Protein AF-A0A3M0FZ93-F1 (afdb_monomer_lite)

Organism: NCBI:txid2479848

Secondary structure (DSSP, 8-state):
-HHHHHHHHHHHHTTS---HHHHHHHHHHHHHHHHHHHHHHHHHHHHHHHHHHGGGHHHHHHHHHHHHHHHHHHHHHHHHHHHTT-TTHHHHHHHHHHHHHHHHHHHHS------

Structure (mmCIF, N/CA/C/O backbone):
data_AF-A0A3M0FZ93-F1
#
_entry.id   AF-A0A3M0FZ93-F1
#
loop_
_atom_site.group_PDB
_atom_site.id
_atom_site.type_symbol
_atom_site.label_atom_id
_atom_site.label_alt_id
_atom_site.label_comp_id
_atom_site.label_asym_id
_atom_site.label_entity_id
_atom_site.label_seq_id
_atom_site.pdbx_PDB_ins_code
_atom_site.Cartn_x
_atom_site.Cartn_y
_atom_site.Cartn_z
_atom_site.occupancy
_atom_site.B_iso_or_equiv
_atom_site.auth_seq_id
_atom_site.auth_comp_id
_atom_site.auth_asym_id
_atom_site.auth_atom_id
_atom_site.pdbx_PDB_model_num
ATOM 1 N N . MET A 1 1 ? -7.592 9.007 -1.165 1.00 61.91 1 MET A N 1
ATOM 2 C CA . MET A 1 1 ? -8.115 9.133 -2.546 1.00 61.91 1 MET A CA 1
ATOM 3 C C . MET A 1 1 ? -7.081 9.767 -3.464 1.00 61.91 1 MET A C 1
ATOM 5 O O . MET A 1 1 ? -6.610 9.080 -4.361 1.00 61.91 1 MET A O 1
ATOM 9 N N . SER A 1 2 ? -6.652 11.007 -3.199 1.00 67.81 2 SER A N 1
ATOM 10 C CA . SER A 1 2 ? -5.610 11.698 -3.979 1.00 67.81 2 SER A CA 1
ATOM 11 C C . SER A 1 2 ? -4.313 10.893 -4.102 1.00 67.81 2 SER A C 1
ATOM 13 O O . SER A 1 2 ? -3.825 10.725 -5.212 1.00 67.81 2 SER A O 1
ATOM 15 N N . THR A 1 3 ? -3.806 10.299 -3.016 1.00 67.75 3 THR A N 1
ATOM 16 C CA . THR A 1 3 ? -2.549 9.538 -3.098 1.00 67.75 3 THR A CA 1
ATOM 17 C C . THR A 1 3 ? -2.657 8.227 -3.875 1.00 67.75 3 THR A C 1
ATOM 19 O O . THR A 1 3 ? -1.769 7.910 -4.654 1.00 67.75 3 THR A O 1
ATOM 22 N N . PHE A 1 4 ? -3.751 7.475 -3.715 1.00 67.69 4 PHE A N 1
ATOM 23 C CA . PHE A 1 4 ? -3.989 6.263 -4.514 1.00 67.69 4 PHE A CA 1
ATOM 24 C C . PHE A 1 4 ? -4.118 6.595 -6.002 1.00 67.69 4 PHE A C 1
ATOM 26 O O . PHE A 1 4 ? -3.584 5.881 -6.843 1.00 67.69 4 PHE A O 1
ATOM 33 N N . THR A 1 5 ? -4.771 7.716 -6.316 1.00 74.19 5 THR A N 1
ATOM 34 C CA . THR A 1 5 ? -4.901 8.213 -7.690 1.00 74.19 5 THR A CA 1
ATOM 35 C C . THR A 1 5 ? -3.541 8.625 -8.250 1.00 74.19 5 THR A C 1
ATOM 37 O O . THR A 1 5 ? -3.189 8.218 -9.350 1.00 74.19 5 THR A O 1
ATOM 40 N N . ALA A 1 6 ? -2.737 9.364 -7.479 1.00 71.44 6 ALA A N 1
ATOM 41 C CA . ALA A 1 6 ? -1.381 9.741 -7.870 1.00 71.44 6 ALA A CA 1
ATOM 42 C C . ALA A 1 6 ? -0.488 8.509 -8.100 1.00 71.44 6 ALA A C 1
ATOM 44 O O . ALA A 1 6 ? 0.204 8.440 -9.111 1.00 71.44 6 ALA A O 1
ATOM 45 N N . GLY A 1 7 ? -0.557 7.508 -7.216 1.00 70.44 7 GLY A N 1
ATOM 46 C CA . GLY A 1 7 ? 0.153 6.238 -7.379 1.00 70.44 7 GLY A CA 1
ATOM 47 C C . GLY A 1 7 ? -0.266 5.482 -8.643 1.00 70.44 7 GLY A C 1
ATOM 48 O O . GLY A 1 7 ? 0.593 5.015 -9.384 1.00 70.44 7 GLY A O 1
ATOM 49 N N . LEU A 1 8 ? -1.569 5.424 -8.938 1.00 73.50 8 LEU A N 1
ATOM 50 C CA . LEU A 1 8 ? -2.097 4.847 -10.180 1.00 73.50 8 LEU A CA 1
ATOM 51 C C . LEU A 1 8 ? -1.596 5.581 -11.427 1.00 73.50 8 LEU A C 1
ATOM 53 O O . LEU A 1 8 ? -1.188 4.931 -12.384 1.00 73.50 8 LEU A O 1
ATOM 57 N N . VAL A 1 9 ? -1.591 6.917 -11.409 1.00 75.88 9 VAL A N 1
ATOM 58 C CA . VAL A 1 9 ? -1.070 7.730 -12.518 1.00 75.88 9 VAL A CA 1
ATOM 59 C C . VAL A 1 9 ? 0.409 7.432 -12.742 1.00 75.88 9 VAL A C 1
ATOM 61 O O . VAL A 1 9 ? 0.812 7.156 -13.862 1.00 75.88 9 VAL A O 1
ATOM 64 N N . ILE A 1 10 ? 1.214 7.402 -11.683 1.00 71.00 10 ILE A N 1
ATOM 65 C CA . ILE A 1 10 ? 2.644 7.089 -11.776 1.00 71.00 10 ILE A CA 1
ATOM 66 C C . ILE A 1 10 ? 2.879 5.680 -12.349 1.00 71.00 10 ILE A C 1
ATOM 68 O O . ILE A 1 10 ? 3.732 5.507 -13.222 1.00 71.00 10 ILE A O 1
ATOM 72 N N . LEU A 1 11 ? 2.115 4.681 -11.894 1.00 73.00 11 LEU A N 1
ATOM 73 C CA . LEU A 1 11 ? 2.191 3.309 -12.412 1.00 73.00 11 LEU A CA 1
ATOM 74 C C . LEU A 1 11 ? 1.760 3.216 -13.886 1.00 73.00 11 LEU A C 1
ATOM 76 O O . LEU A 1 11 ? 2.314 2.433 -14.652 1.00 73.00 11 LEU A O 1
ATOM 80 N N . ALA A 1 12 ? 0.795 4.034 -14.311 1.00 73.44 12 ALA A N 1
ATOM 81 C CA . ALA A 1 12 ? 0.358 4.098 -15.704 1.00 73.44 12 ALA A CA 1
ATOM 82 C C . ALA A 1 12 ? 1.384 4.782 -16.626 1.00 73.44 12 ALA A C 1
ATOM 84 O O . ALA A 1 12 ? 1.399 4.514 -17.825 1.00 73.44 12 ALA A O 1
ATOM 85 N N . LEU A 1 13 ? 2.246 5.646 -16.079 1.00 71.94 13 LEU A N 1
ATOM 86 C CA . LEU A 1 13 ? 3.304 6.343 -16.821 1.00 71.94 13 LEU A CA 1
ATOM 87 C C . LEU A 1 13 ? 4.599 5.524 -16.943 1.00 71.94 13 LEU A C 1
ATOM 89 O O . LEU A 1 13 ? 5.430 5.827 -17.793 1.00 71.94 13 LEU A O 1
ATOM 93 N N . THR A 1 14 ? 4.774 4.470 -16.139 1.00 71.88 14 THR A N 1
ATOM 94 C CA . THR A 1 14 ? 5.987 3.629 -16.138 1.00 71.88 14 THR A CA 1
ATOM 95 C C . THR A 1 14 ? 6.350 2.978 -17.490 1.00 71.88 14 THR A C 1
ATOM 97 O O . THR A 1 14 ? 7.544 2.845 -17.751 1.00 71.88 14 THR A O 1
ATOM 100 N N . PRO A 1 15 ? 5.408 2.581 -18.375 1.00 70.94 15 PRO A N 1
ATOM 101 C CA . PRO A 1 15 ? 5.756 2.032 -19.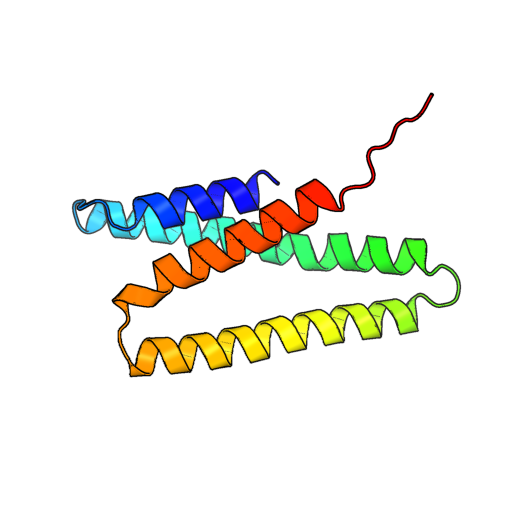689 1.00 70.94 15 PRO A CA 1
ATOM 102 C C . PRO A 1 15 ? 6.148 3.094 -20.734 1.00 70.94 15 PRO A C 1
ATOM 104 O O . PRO A 1 15 ? 6.517 2.724 -21.847 1.00 70.94 15 PRO A O 1
ATOM 107 N N . ILE A 1 16 ? 6.065 4.396 -20.423 1.00 78.94 16 ILE A N 1
ATOM 108 C CA . ILE A 1 16 ? 6.411 5.463 -21.372 1.00 78.94 16 ILE A CA 1
ATOM 109 C C . ILE A 1 16 ? 7.940 5.609 -21.432 1.00 78.94 16 ILE A C 1
ATOM 111 O O . ILE A 1 16 ? 8.562 5.906 -20.409 1.00 78.94 16 ILE A O 1
ATOM 115 N N . PRO A 1 17 ? 8.573 5.438 -22.608 1.00 80.44 17 PRO A N 1
ATOM 116 C CA . PRO A 1 17 ? 10.013 5.607 -22.736 1.00 80.44 17 PRO A CA 1
ATOM 117 C C . PRO A 1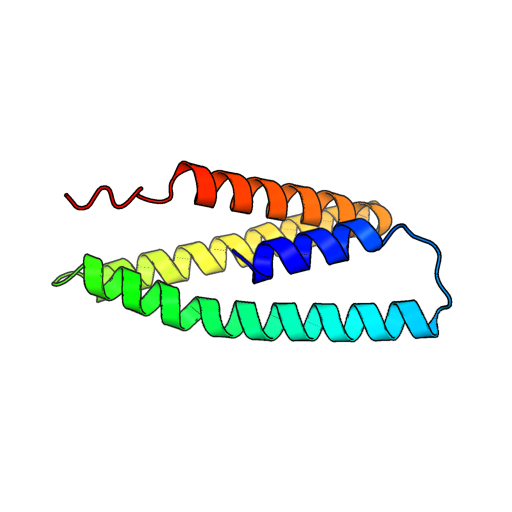 17 ? 10.410 7.063 -22.458 1.00 80.44 17 PRO A C 1
ATOM 119 O O . PRO A 1 17 ? 9.907 7.993 -23.087 1.00 80.44 17 PRO A O 1
ATOM 122 N N . ALA A 1 18 ? 11.334 7.255 -21.517 1.00 82.38 18 ALA A N 1
ATOM 123 C CA . ALA A 1 18 ? 11.857 8.554 -21.106 1.00 82.38 18 ALA A CA 1
ATOM 124 C C . ALA A 1 18 ? 13.378 8.471 -20.870 1.00 82.38 18 ALA A C 1
ATOM 126 O O . ALA A 1 18 ? 13.902 7.378 -20.628 1.00 82.38 18 ALA A O 1
ATOM 127 N N . PRO A 1 19 ? 14.115 9.598 -20.921 1.00 90.56 19 PRO A N 1
ATOM 128 C CA . PRO A 1 19 ? 15.532 9.615 -20.570 1.00 90.56 19 PRO A CA 1
ATOM 129 C C . PRO A 1 19 ? 15.757 9.081 -19.150 1.00 90.56 19 PRO A C 1
ATOM 131 O O . PRO A 1 19 ? 14.988 9.396 -18.244 1.00 90.56 19 PRO A O 1
ATOM 134 N N . ALA A 1 20 ? 16.843 8.333 -18.927 1.00 85.38 20 ALA A N 1
ATOM 135 C CA . ALA A 1 20 ? 17.103 7.651 -17.653 1.00 85.38 20 ALA A CA 1
ATOM 136 C C . ALA A 1 20 ? 17.035 8.581 -16.425 1.00 85.38 20 ALA A C 1
ATOM 138 O O . ALA A 1 20 ? 16.498 8.199 -15.387 1.00 85.38 20 ALA A O 1
ATOM 139 N N . ILE A 1 21 ? 17.522 9.821 -16.559 1.00 88.62 21 ILE A N 1
ATOM 140 C CA . ILE A 1 21 ? 17.463 10.829 -15.492 1.00 88.62 21 ILE A CA 1
ATOM 141 C C . ILE A 1 21 ? 16.022 11.229 -15.145 1.00 88.62 21 ILE A C 1
ATOM 143 O O . ILE A 1 21 ? 15.697 11.401 -13.974 1.00 88.62 21 ILE A O 1
ATOM 147 N N . VAL A 1 22 ? 15.140 11.319 -16.144 1.00 85.12 22 VAL A N 1
ATOM 148 C CA . VAL A 1 22 ? 13.721 11.646 -15.955 1.00 85.12 22 VAL A CA 1
ATOM 149 C C . VAL A 1 22 ? 13.028 10.496 -15.233 1.00 85.12 22 VAL A C 1
ATOM 151 O O . VAL A 1 22 ? 12.339 10.725 -14.243 1.00 85.12 22 VAL A O 1
ATOM 154 N N . THR A 1 23 ? 13.273 9.257 -15.662 1.00 81.31 23 THR A N 1
ATOM 155 C CA . THR A 1 23 ? 12.735 8.056 -15.008 1.00 81.31 23 THR A CA 1
ATOM 156 C C . THR A 1 23 ? 13.177 7.960 -13.550 1.00 81.31 23 THR A C 1
ATOM 158 O O . THR A 1 23 ? 12.350 7.691 -12.682 1.00 81.31 23 THR A O 1
ATOM 161 N N . LEU A 1 24 ? 14.455 8.225 -13.259 1.00 82.56 24 LEU A N 1
ATOM 162 C CA . LEU A 1 24 ? 14.990 8.191 -11.897 1.00 82.56 24 LEU A CA 1
ATOM 163 C C . LEU A 1 24 ? 14.321 9.241 -10.998 1.00 82.56 24 LEU A C 1
ATOM 165 O O .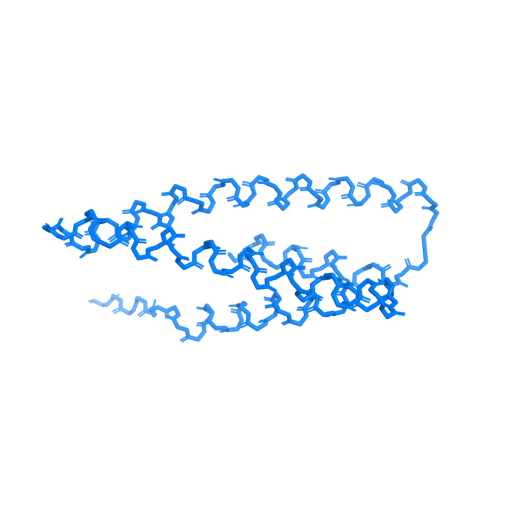 LEU A 1 24 ? 13.911 8.925 -9.882 1.00 82.56 24 LEU A O 1
ATOM 169 N N . VAL A 1 25 ? 14.177 10.476 -11.487 1.00 85.25 25 VAL A N 1
ATOM 170 C CA . VAL A 1 25 ? 13.523 11.564 -10.744 1.00 85.25 25 VAL A CA 1
ATOM 171 C C . VAL A 1 25 ? 12.049 11.243 -10.490 1.00 85.25 25 VAL A C 1
ATOM 173 O O . VAL A 1 25 ? 11.581 11.384 -9.360 1.00 85.25 25 VAL A O 1
ATOM 176 N N . LEU A 1 26 ? 11.324 10.761 -11.503 1.00 80.12 26 LEU A N 1
ATOM 177 C CA . LEU A 1 26 ? 9.923 10.358 -11.355 1.00 80.12 26 LEU A CA 1
ATOM 178 C C . LEU A 1 26 ? 9.769 9.202 -10.362 1.00 80.12 26 LEU A C 1
ATOM 180 O O . LEU A 1 26 ? 8.875 9.245 -9.520 1.00 80.12 26 LEU A O 1
ATOM 184 N N . ALA A 1 27 ? 10.658 8.208 -10.414 1.00 77.62 27 ALA A N 1
ATOM 185 C CA . ALA A 1 27 ? 10.671 7.100 -9.466 1.00 77.62 27 ALA A CA 1
ATOM 186 C C . ALA A 1 27 ? 10.950 7.579 -8.033 1.00 77.62 27 ALA A C 1
ATOM 188 O O . ALA A 1 27 ? 10.262 7.157 -7.107 1.00 77.62 27 ALA A O 1
ATOM 189 N N . ALA A 1 28 ? 11.900 8.496 -7.835 1.00 83.38 28 ALA A N 1
ATOM 190 C CA . ALA A 1 28 ? 12.190 9.062 -6.520 1.00 83.38 28 ALA A CA 1
ATOM 191 C C . ALA A 1 28 ? 10.978 9.815 -5.948 1.00 83.38 28 ALA A C 1
ATOM 193 O O . ALA A 1 28 ? 10.550 9.528 -4.831 1.00 83.38 28 ALA A O 1
ATOM 194 N N . ILE A 1 29 ? 10.367 10.709 -6.737 1.00 81.94 29 ILE A N 1
ATOM 195 C CA . ILE A 1 29 ? 9.154 11.445 -6.342 1.00 81.94 29 ILE A CA 1
ATOM 196 C C . ILE A 1 29 ? 8.027 10.472 -5.994 1.00 81.94 29 ILE A C 1
ATOM 198 O O . ILE A 1 29 ? 7.361 10.632 -4.971 1.00 81.94 29 ILE A O 1
ATOM 202 N N . ALA A 1 30 ? 7.831 9.448 -6.822 1.00 75.56 30 ALA A N 1
ATOM 203 C CA . ALA A 1 30 ? 6.820 8.427 -6.614 1.00 75.56 30 ALA A CA 1
ATOM 204 C C . ALA A 1 30 ? 7.007 7.664 -5.304 1.00 75.56 30 ALA A C 1
ATOM 206 O O . ALA A 1 30 ? 6.063 7.544 -4.522 1.00 75.56 30 ALA A O 1
ATOM 207 N N . VAL A 1 31 ? 8.222 7.173 -5.052 1.00 79.00 31 VAL A N 1
ATOM 208 C CA . VAL A 1 31 ? 8.563 6.423 -3.839 1.00 79.00 31 VAL A CA 1
ATOM 209 C C . VAL A 1 31 ? 8.406 7.306 -2.604 1.00 79.00 31 VAL A C 1
ATOM 211 O O . VAL A 1 31 ? 7.828 6.860 -1.614 1.00 79.00 31 VAL A O 1
ATOM 214 N N . THR A 1 32 ? 8.840 8.568 -2.657 1.00 82.44 32 THR A N 1
ATOM 215 C CA . THR A 1 32 ? 8.656 9.513 -1.548 1.00 82.44 32 THR A CA 1
ATOM 216 C C . THR A 1 32 ? 7.178 9.799 -1.292 1.00 82.44 32 THR A C 1
ATOM 218 O O . THR A 1 32 ? 6.729 9.703 -0.151 1.00 82.44 32 THR A O 1
ATOM 221 N N . ALA A 1 33 ? 6.397 10.103 -2.332 1.00 78.69 33 ALA A N 1
ATOM 222 C CA . ALA A 1 33 ? 4.966 10.376 -2.202 1.00 78.69 33 ALA A CA 1
ATOM 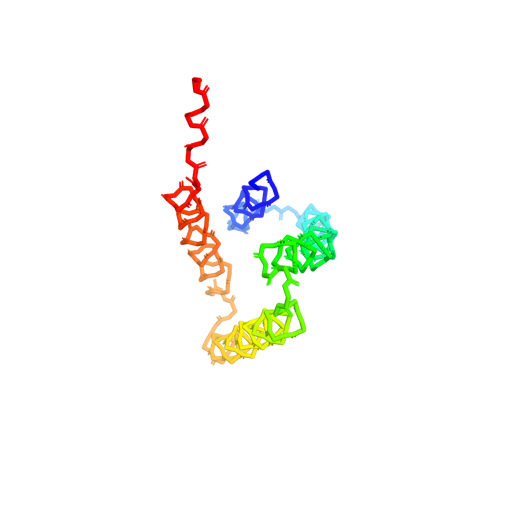223 C C . ALA A 1 33 ? 4.200 9.162 -1.654 1.00 78.69 33 ALA A C 1
ATOM 225 O O . ALA A 1 33 ? 3.337 9.303 -0.783 1.00 78.69 33 ALA A O 1
ATOM 226 N N . TRP A 1 34 ? 4.548 7.963 -2.126 1.00 77.50 34 TRP A N 1
ATOM 227 C CA . TRP A 1 34 ? 4.009 6.711 -1.611 1.00 77.50 34 TRP A CA 1
ATOM 228 C C . TRP A 1 34 ? 4.388 6.497 -0.142 1.00 77.50 34 TRP A C 1
ATOM 230 O O . TRP A 1 34 ? 3.507 6.241 0.678 1.00 77.50 34 TRP A O 1
ATOM 240 N N . GLY A 1 35 ? 5.663 6.676 0.213 1.00 80.50 35 GLY A N 1
ATOM 241 C CA . GLY A 1 35 ? 6.162 6.504 1.577 1.00 80.50 35 GLY A CA 1
ATOM 242 C C . GLY A 1 35 ? 5.490 7.447 2.574 1.00 80.50 35 GLY A C 1
ATOM 243 O O . GLY A 1 35 ? 5.036 7.004 3.627 1.00 80.50 35 GLY A O 1
ATOM 244 N N . VAL A 1 36 ? 5.333 8.727 2.220 1.00 82.00 36 VAL A N 1
ATOM 245 C CA . VAL A 1 36 ? 4.627 9.718 3.052 1.00 82.00 36 VAL A CA 1
ATOM 246 C C . VAL A 1 36 ? 3.172 9.311 3.277 1.00 82.00 36 VAL A C 1
ATOM 248 O O . VAL A 1 36 ? 2.668 9.361 4.400 1.00 82.00 36 VAL A O 1
ATOM 251 N N . ALA A 1 37 ? 2.482 8.871 2.227 1.00 79.75 37 ALA A N 1
ATOM 252 C CA . ALA A 1 37 ? 1.092 8.465 2.355 1.00 79.75 37 ALA A CA 1
ATOM 253 C C . ALA A 1 37 ? 0.914 7.169 3.145 1.00 79.75 37 ALA A C 1
ATOM 255 O O . ALA A 1 37 ? -0.025 7.065 3.937 1.00 79.75 37 ALA A O 1
ATOM 256 N N . PHE A 1 38 ? 1.808 6.199 2.966 1.00 80.31 38 PHE A N 1
ATOM 257 C CA . PHE A 1 38 ? 1.803 4.966 3.741 1.00 80.31 38 PHE A CA 1
ATOM 258 C C . PHE A 1 38 ? 2.084 5.245 5.226 1.00 80.31 38 PHE A C 1
ATOM 260 O O . PHE A 1 38 ? 1.369 4.743 6.091 1.00 80.31 38 PHE A O 1
ATOM 267 N N . ALA A 1 39 ? 3.033 6.135 5.530 1.00 82.81 39 ALA A N 1
ATOM 268 C CA . ALA A 1 39 ? 3.315 6.564 6.898 1.00 82.81 39 ALA A CA 1
ATOM 269 C C . ALA A 1 39 ? 2.105 7.244 7.565 1.00 82.81 39 ALA A C 1
ATOM 271 O O . ALA A 1 39 ? 1.815 6.979 8.728 1.00 82.81 39 ALA A O 1
ATOM 272 N N . ALA A 1 40 ? 1.358 8.073 6.829 1.00 82.94 40 ALA A N 1
ATOM 273 C CA . ALA A 1 40 ? 0.149 8.725 7.343 1.00 82.94 40 ALA A CA 1
ATOM 274 C C . ALA A 1 40 ? -1.043 7.760 7.512 1.00 82.94 40 ALA A C 1
ATOM 276 O O . ALA A 1 40 ? -1.891 7.956 8.382 1.00 82.94 40 ALA A O 1
ATOM 277 N N . THR A 1 41 ? -1.109 6.711 6.690 1.00 81.06 41 THR A N 1
ATOM 278 C CA . THR A 1 41 ? -2.190 5.711 6.678 1.00 81.06 41 THR A CA 1
ATOM 279 C C . THR A 1 41 ? -2.297 4.997 8.027 1.00 81.06 41 THR A C 1
ATOM 281 O O . THR A 1 41 ? -3.392 4.915 8.581 1.00 81.06 41 THR A O 1
ATOM 284 N N . GLY A 1 42 ? -1.164 4.551 8.586 1.00 82.19 42 GLY A N 1
ATOM 285 C CA . GLY A 1 42 ? -1.109 3.809 9.850 1.00 82.19 42 GLY A CA 1
ATOM 286 C C . GLY A 1 42 ? -1.864 4.500 10.995 1.00 82.19 42 GLY A C 1
ATOM 287 O O . GLY A 1 42 ? -2.868 3.958 11.464 1.00 82.19 42 GLY A O 1
ATOM 288 N N . PRO A 1 43 ? -1.446 5.711 11.406 1.00 84.31 43 PRO A N 1
ATOM 289 C CA . PRO A 1 43 ? -2.091 6.454 12.487 1.00 84.31 43 PRO A CA 1
ATOM 290 C C . PRO A 1 43 ? -3.553 6.823 12.203 1.00 84.31 43 PRO A C 1
ATOM 292 O O . PRO A 1 43 ? -4.395 6.727 13.096 1.00 84.31 43 PRO A O 1
ATOM 295 N N . VAL A 1 44 ? -3.888 7.226 10.971 1.00 85.56 44 VAL A N 1
ATOM 296 C CA . VAL A 1 44 ? -5.254 7.664 10.623 1.00 85.56 44 VAL A CA 1
ATOM 297 C C . VAL A 1 44 ? -6.246 6.504 10.702 1.00 85.56 44 VAL A C 1
ATOM 299 O O . VAL A 1 44 ? -7.317 6.648 11.290 1.00 85.56 44 VAL A O 1
ATOM 302 N N . PHE A 1 45 ? -5.898 5.339 10.152 1.00 84.69 45 PHE A N 1
ATOM 303 C CA . PHE A 1 45 ? -6.787 4.181 10.218 1.00 84.69 45 PHE A CA 1
ATOM 304 C C . PHE A 1 45 ? -6.844 3.584 11.618 1.00 84.69 45 PHE A C 1
ATOM 306 O O . PHE A 1 45 ? -7.934 3.265 12.087 1.00 84.69 45 PHE A O 1
ATOM 313 N N . GLN A 1 46 ? -5.711 3.497 12.317 1.00 87.25 46 GLN A N 1
ATOM 314 C CA . GLN A 1 46 ? -5.678 2.951 13.671 1.00 87.25 46 GLN A CA 1
ATOM 315 C C . GLN A 1 46 ? -6.523 3.789 14.640 1.00 87.25 46 GLN A C 1
ATOM 317 O O . GLN A 1 46 ? -7.344 3.240 15.372 1.00 87.25 46 GLN A O 1
ATOM 322 N N . THR A 1 47 ? -6.399 5.121 14.598 1.00 87.50 47 THR A N 1
ATOM 323 C CA . THR A 1 47 ? -7.229 6.015 15.426 1.00 87.50 47 THR A CA 1
ATOM 324 C C . THR A 1 47 ? -8.715 5.915 15.075 1.00 87.50 47 THR A C 1
ATOM 326 O O . THR A 1 47 ? -9.551 5.881 15.976 1.00 87.50 47 THR A O 1
ATOM 329 N N . GLY A 1 48 ? -9.060 5.806 13.788 1.00 86.44 48 GLY A N 1
ATOM 330 C CA . GLY A 1 48 ? -10.439 5.596 13.342 1.00 86.44 48 GLY A CA 1
ATOM 331 C C . GLY A 1 48 ? -11.042 4.281 13.846 1.00 86.44 48 GLY A C 1
ATOM 332 O O . GLY A 1 48 ? -12.144 4.284 14.390 1.00 86.44 48 GLY A O 1
ATOM 333 N N . VAL A 1 49 ? -10.308 3.172 13.721 1.00 86.94 49 VAL A N 1
ATOM 334 C CA . VAL A 1 49 ? -10.737 1.843 14.187 1.00 86.94 49 VAL A CA 1
ATOM 335 C C . VAL A 1 49 ? -10.940 1.830 15.701 1.00 86.94 49 VAL A C 1
ATOM 337 O O . VAL A 1 49 ? -11.976 1.366 16.173 1.00 86.94 49 VAL A O 1
ATOM 340 N N . MET A 1 50 ? -10.000 2.396 16.461 1.00 89.38 50 MET A N 1
ATOM 341 C CA . MET A 1 50 ? -10.118 2.490 17.918 1.00 89.38 50 MET A CA 1
ATOM 342 C C . MET A 1 50 ? -11.309 3.359 18.343 1.00 89.38 50 MET A C 1
ATOM 344 O O . MET A 1 50 ? -12.005 3.014 19.293 1.00 89.38 50 MET A O 1
ATOM 348 N N . ARG A 1 51 ? -11.590 4.454 17.620 1.00 88.69 51 ARG A N 1
ATOM 349 C CA . ARG A 1 51 ? -12.734 5.334 17.903 1.00 88.69 51 ARG A CA 1
ATOM 350 C C . ARG A 1 51 ? -14.081 4.644 17.674 1.00 88.69 51 ARG A C 1
ATOM 352 O O . ARG A 1 51 ? -15.004 4.892 18.436 1.00 88.69 51 ARG A O 1
ATOM 359 N N . ILE A 1 52 ? -14.193 3.805 16.643 1.00 88.75 52 ILE A N 1
ATOM 360 C CA . ILE A 1 52 ? -15.423 3.053 16.334 1.00 88.75 52 ILE A CA 1
ATOM 361 C C . ILE A 1 52 ? -15.651 1.921 17.344 1.00 88.75 52 ILE A C 1
ATOM 363 O O . ILE A 1 52 ? -16.789 1.608 17.673 1.00 88.75 52 ILE A O 1
ATOM 367 N N . ALA A 1 53 ? -14.575 1.298 17.822 1.00 88.00 53 ALA A N 1
ATOM 368 C CA . ALA A 1 53 ? -14.652 0.137 18.703 1.00 88.00 53 ALA A CA 1
ATOM 369 C C . ALA A 1 53 ? -14.913 0.475 20.181 1.00 88.00 53 ALA A C 1
ATOM 371 O O . ALA A 1 53 ? -15.173 -0.436 20.962 1.00 88.00 53 ALA A O 1
ATOM 372 N N . GLU A 1 54 ? -14.835 1.753 20.569 1.00 89.69 54 GLU A N 1
ATOM 373 C CA . GLU A 1 54 ? -15.066 2.256 21.930 1.00 89.69 54 GLU A CA 1
ATOM 374 C C . GLU A 1 54 ? -14.389 1.398 23.020 1.00 89.69 54 GLU A C 1
ATOM 376 O O . GLU A 1 54 ? -13.187 1.514 23.255 1.00 89.69 54 GLU A O 1
ATOM 381 N N . ARG A 1 55 ? -15.152 0.518 23.686 1.00 89.31 55 ARG A N 1
ATOM 382 C CA . ARG A 1 55 ? -14.695 -0.338 24.794 1.00 89.31 55 ARG A CA 1
ATOM 383 C C . ARG A 1 55 ? -13.807 -1.506 24.354 1.00 89.31 55 ARG A C 1
ATOM 385 O O . ARG A 1 55 ? -13.106 -2.062 25.191 1.00 89.31 55 ARG A O 1
ATOM 392 N N . ASP A 1 56 ? -13.823 -1.868 23.073 1.00 91.69 56 ASP A N 1
ATOM 393 C CA . ASP A 1 56 ? -13.040 -2.965 22.487 1.00 91.69 56 ASP A CA 1
ATOM 394 C C . ASP A 1 56 ? -11.855 -2.455 21.635 1.00 91.69 56 ASP A C 1
ATOM 396 O O . ASP A 1 56 ? -11.347 -3.169 20.765 1.00 91.69 56 ASP A O 1
ATOM 400 N N . ALA A 1 57 ? -11.389 -1.221 21.873 1.00 88.94 57 ALA A N 1
ATOM 401 C CA . ALA A 1 57 ? -10.333 -0.570 21.090 1.00 88.94 57 ALA A CA 1
ATOM 402 C C . ALA A 1 57 ? -9.055 -1.416 20.931 1.00 88.94 57 ALA A C 1
ATOM 404 O O . ALA A 1 57 ? -8.515 -1.495 19.826 1.00 88.94 57 ALA A O 1
ATOM 405 N N . ASP A 1 58 ? -8.606 -2.098 21.989 1.00 89.94 58 ASP A N 1
ATOM 406 C CA . ASP A 1 58 ? -7.401 -2.940 21.948 1.00 89.94 58 ASP A CA 1
ATOM 407 C C . ASP A 1 58 ? -7.571 -4.143 21.011 1.00 89.94 58 ASP A C 1
ATOM 409 O O . ASP A 1 58 ? -6.684 -4.457 20.212 1.00 89.94 58 ASP A O 1
ATOM 413 N N . ARG A 1 59 ? -8.745 -4.789 21.044 1.00 89.88 59 ARG A N 1
ATOM 414 C CA . ARG A 1 59 ? -9.070 -5.909 20.147 1.00 89.88 59 ARG A CA 1
ATOM 415 C C . ARG A 1 59 ? -9.179 -5.439 18.702 1.00 89.88 59 ARG A C 1
ATOM 417 O O . ARG A 1 59 ? -8.651 -6.091 17.804 1.00 89.88 59 ARG A O 1
ATOM 424 N N . ALA A 1 60 ? -9.824 -4.299 18.470 1.00 90.00 60 ALA A N 1
ATOM 425 C CA . ALA A 1 60 ? -9.967 -3.729 17.136 1.00 90.00 60 ALA A CA 1
ATOM 426 C C . ALA A 1 60 ? -8.612 -3.300 16.543 1.00 90.00 60 ALA A C 1
ATOM 428 O O . ALA A 1 60 ? -8.341 -3.555 15.368 1.00 90.00 60 ALA A O 1
ATOM 429 N N . SER A 1 61 ? -7.728 -2.731 17.369 1.00 90.12 61 SER A N 1
ATOM 430 C CA . SER A 1 61 ? -6.345 -2.419 16.995 1.00 90.12 61 SER A CA 1
ATOM 431 C C . SER A 1 61 ? -5.564 -3.683 16.613 1.00 90.12 61 SER A C 1
ATOM 433 O O . SER A 1 61 ? -4.928 -3.721 15.558 1.00 90.12 61 SER A O 1
ATOM 435 N N . ALA A 1 62 ? -5.679 -4.761 17.399 1.00 92.06 62 ALA A N 1
ATOM 436 C CA . ALA A 1 62 ? -5.028 -6.037 17.097 1.00 92.06 62 ALA A CA 1
ATOM 437 C C . ALA A 1 62 ? -5.492 -6.637 15.757 1.00 92.06 62 ALA A C 1
ATOM 439 O O . ALA A 1 62 ? -4.665 -7.104 14.969 1.00 92.06 62 ALA A O 1
ATOM 440 N N . VAL A 1 63 ? -6.796 -6.582 15.461 1.00 92.19 63 VAL A N 1
ATOM 441 C CA . VAL A 1 63 ? -7.350 -7.015 14.165 1.00 92.19 63 VAL A CA 1
ATOM 442 C C . VAL A 1 63 ? -6.808 -6.155 13.022 1.00 92.19 63 VAL A C 1
ATOM 444 O O . VAL A 1 63 ? -6.381 -6.698 12.003 1.00 92.19 63 VAL A O 1
ATOM 447 N N . TYR A 1 64 ? -6.766 -4.831 13.196 1.00 90.69 64 TYR A N 1
ATOM 448 C CA . TYR A 1 64 ? -6.220 -3.909 12.199 1.00 90.69 64 TYR A CA 1
ATOM 449 C C . TYR A 1 64 ? -4.747 -4.207 11.881 1.00 90.69 64 TYR A C 1
ATOM 451 O O . TYR A 1 64 ? -4.403 -4.420 10.717 1.00 90.69 64 TYR A O 1
ATOM 459 N N . VAL A 1 65 ? -3.888 -4.290 12.904 1.00 91.38 65 VAL A N 1
ATOM 460 C CA . VAL A 1 65 ? -2.453 -4.573 12.728 1.00 91.38 65 VAL A CA 1
ATOM 461 C C . VAL A 1 65 ? -2.248 -5.933 12.067 1.00 91.38 65 VAL A C 1
ATOM 463 O O . VAL A 1 65 ? -1.471 -6.048 11.121 1.00 91.38 65 VAL A O 1
ATOM 466 N N . THR A 1 66 ? -2.989 -6.955 12.503 1.00 94.25 66 THR A N 1
ATOM 467 C CA . THR A 1 66 ? -2.920 -8.296 11.905 1.00 94.25 66 THR A CA 1
ATOM 468 C C . THR A 1 66 ? -3.288 -8.260 10.421 1.00 94.25 66 THR A C 1
ATOM 470 O O . THR A 1 66 ? -2.575 -8.830 9.597 1.00 94.25 66 THR A O 1
ATOM 473 N N . GLY A 1 67 ? -4.351 -7.538 10.053 1.00 92.31 67 GLY A N 1
ATOM 474 C CA . GLY A 1 67 ? -4.753 -7.359 8.658 1.00 92.31 67 GLY A CA 1
ATOM 475 C C . GLY A 1 67 ? -3.674 -6.682 7.806 1.00 92.31 67 GLY A C 1
ATOM 476 O O . GLY A 1 67 ? -3.385 -7.148 6.703 1.00 92.31 67 GLY A O 1
ATOM 477 N N . VAL A 1 68 ? -3.024 -5.636 8.329 1.00 89.25 68 VAL A N 1
ATOM 478 C CA . VAL A 1 68 ? -1.903 -4.964 7.645 1.00 89.25 68 VAL A CA 1
ATOM 479 C C . VAL A 1 68 ? -0.734 -5.926 7.427 1.00 89.25 68 VAL A C 1
ATOM 481 O O . VAL A 1 68 ? -0.210 -6.007 6.316 1.00 89.25 68 VAL A O 1
ATOM 484 N N . GLN A 1 69 ? -0.362 -6.707 8.444 1.00 94.19 69 GLN A N 1
ATOM 485 C CA . GLN A 1 69 ? 0.732 -7.676 8.339 1.00 94.19 69 GLN A CA 1
ATOM 486 C C . GLN A 1 69 ? 0.434 -8.781 7.319 1.00 94.19 69 GLN A C 1
ATOM 488 O O . GLN A 1 69 ? 1.312 -9.138 6.535 1.00 94.19 69 GLN A O 1
ATOM 493 N N . ILE A 1 70 ? -0.806 -9.280 7.269 1.00 95.62 70 ILE A N 1
ATOM 494 C CA . ILE A 1 70 ? -1.246 -10.231 6.237 1.00 95.62 70 ILE A CA 1
ATOM 495 C C . ILE A 1 70 ? -1.117 -9.601 4.846 1.00 95.62 70 ILE A C 1
ATOM 497 O O . ILE A 1 70 ? -0.615 -10.247 3.924 1.00 95.62 70 ILE A O 1
ATOM 501 N N . GLY A 1 71 ? -1.518 -8.337 4.688 1.00 90.62 71 GLY A N 1
ATOM 502 C CA . GLY A 1 71 ? -1.363 -7.594 3.437 1.00 90.62 71 GLY A CA 1
ATOM 503 C C . GLY A 1 71 ? 0.098 -7.479 2.992 1.00 90.62 71 GLY A C 1
ATOM 504 O O . GLY A 1 71 ? 0.419 -7.787 1.847 1.00 90.62 71 GLY A O 1
ATOM 505 N N . ILE A 1 72 ? 1.003 -7.109 3.903 1.00 90.12 72 ILE A N 1
ATOM 506 C CA . ILE A 1 72 ? 2.442 -6.998 3.613 1.00 90.12 72 ILE A CA 1
ATOM 507 C C . ILE A 1 72 ? 3.037 -8.367 3.262 1.00 90.12 72 ILE A C 1
ATOM 509 O O . ILE A 1 72 ? 3.756 -8.486 2.268 1.00 90.12 72 ILE A O 1
ATOM 513 N N . ALA A 1 73 ? 2.729 -9.408 4.039 1.00 95.12 73 ALA A N 1
ATOM 514 C CA . ALA A 1 73 ? 3.254 -10.753 3.820 1.00 95.12 73 ALA A CA 1
ATOM 515 C C . ALA A 1 73 ? 2.775 -11.344 2.485 1.00 95.12 73 ALA A C 1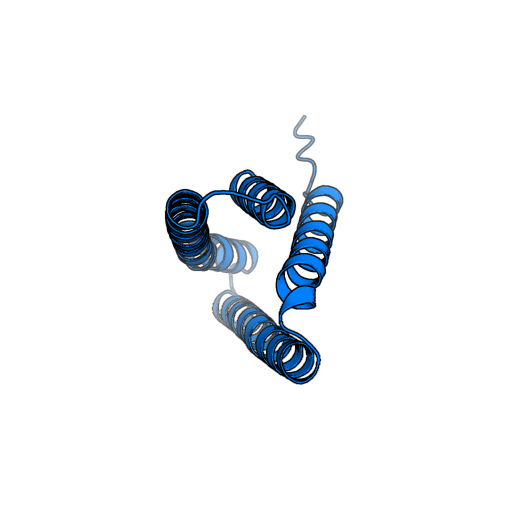
ATOM 517 O O . ALA A 1 73 ? 3.587 -11.823 1.693 1.00 95.12 73 ALA A O 1
ATOM 518 N N . SER A 1 74 ? 1.473 -11.257 2.200 1.00 94.25 74 SER A N 1
ATOM 519 C CA . SER A 1 74 ? 0.894 -11.741 0.940 1.00 94.25 74 SER A CA 1
ATOM 520 C C . SER A 1 74 ? 1.391 -10.944 -0.268 1.00 94.25 74 SER A C 1
ATOM 522 O O . SER A 1 74 ? 1.772 -11.542 -1.273 1.00 94.25 74 SER A O 1
ATOM 524 N N . GLY A 1 75 ? 1.480 -9.615 -0.158 1.00 91.69 75 GLY A N 1
ATOM 525 C CA . GLY A 1 75 ? 2.054 -8.760 -1.197 1.00 91.69 75 GLY A CA 1
ATOM 526 C C . GLY A 1 75 ? 3.523 -9.082 -1.480 1.00 91.69 75 GLY A C 1
ATOM 527 O O . GLY A 1 75 ? 3.920 -9.165 -2.640 1.00 91.69 75 GLY A O 1
ATOM 528 N N . SER A 1 76 ? 4.315 -9.346 -0.437 1.00 92.38 76 SER A N 1
ATOM 529 C CA . SER A 1 76 ? 5.724 -9.738 -0.574 1.00 92.38 76 SER A CA 1
ATOM 530 C C . SER A 1 76 ? 5.874 -11.108 -1.237 1.00 92.38 76 SER A C 1
ATOM 532 O O . SER A 1 76 ? 6.696 -11.267 -2.137 1.00 92.38 76 SER A O 1
ATOM 534 N N . ALA A 1 77 ? 5.050 -12.086 -0.845 1.00 95.25 77 ALA A N 1
ATOM 535 C CA . ALA A 1 77 ? 5.040 -13.413 -1.456 1.00 95.25 77 ALA A CA 1
ATOM 536 C C . ALA A 1 77 ? 4.665 -13.349 -2.947 1.00 95.25 77 ALA A C 1
ATOM 538 O O . ALA A 1 77 ? 5.359 -13.925 -3.784 1.00 95.25 77 ALA A O 1
ATOM 539 N N . LEU A 1 78 ? 3.618 -12.595 -3.299 1.00 94.25 78 LEU A N 1
ATOM 540 C CA . LEU A 1 78 ? 3.233 -12.367 -4.695 1.00 94.25 78 LEU A CA 1
ATOM 541 C C . LEU A 1 78 ? 4.330 -11.636 -5.477 1.00 94.25 78 LEU A C 1
ATOM 543 O O . LEU A 1 78 ? 4.651 -12.033 -6.594 1.00 94.25 78 LEU A O 1
ATOM 547 N N . GLY A 1 79 ? 4.946 -10.611 -4.886 1.00 92.06 79 GLY A N 1
ATOM 548 C CA . GLY A 1 79 ? 6.065 -9.888 -5.489 1.00 92.06 79 GLY A CA 1
ATOM 549 C C . GLY A 1 79 ? 7.253 -10.801 -5.797 1.00 92.06 79 GLY A C 1
ATOM 550 O O . GLY A 1 79 ? 7.799 -10.740 -6.897 1.00 92.06 79 GLY A O 1
ATOM 551 N N . ALA A 1 80 ? 7.608 -11.698 -4.872 1.00 93.56 80 ALA A N 1
ATOM 552 C CA . ALA A 1 80 ? 8.671 -12.680 -5.073 1.00 93.56 80 ALA A CA 1
ATOM 553 C C . ALA A 1 80 ? 8.355 -13.655 -6.221 1.00 93.56 80 ALA A C 1
ATOM 555 O O . ALA A 1 80 ? 9.223 -13.924 -7.051 1.00 93.56 80 ALA A O 1
ATOM 556 N N . LEU A 1 81 ? 7.108 -14.136 -6.316 1.00 95.19 81 LEU A N 1
ATOM 557 C CA . LEU A 1 81 ? 6.668 -14.993 -7.424 1.00 95.19 81 LEU A CA 1
ATOM 558 C C . LEU A 1 81 ? 6.765 -14.275 -8.776 1.00 95.19 81 LEU A C 1
ATOM 560 O O . LEU A 1 81 ? 7.247 -14.857 -9.746 1.00 95.19 81 LEU A O 1
ATOM 564 N N . ILE A 1 82 ? 6.350 -13.006 -8.838 1.00 94.31 82 ILE A N 1
ATOM 565 C CA . ILE A 1 82 ? 6.425 -12.195 -10.061 1.00 94.31 82 ILE A CA 1
ATOM 566 C C . ILE A 1 82 ? 7.882 -11.975 -10.471 1.00 94.31 82 ILE A C 1
ATOM 568 O O . ILE A 1 82 ? 8.225 -12.178 -11.634 1.00 94.31 82 ILE A O 1
ATOM 572 N N . LEU A 1 83 ? 8.748 -11.611 -9.522 1.00 92.00 83 LEU A N 1
ATOM 573 C CA . LEU A 1 83 ? 10.179 -11.422 -9.769 1.00 92.00 83 LEU A CA 1
ATOM 574 C C . LEU A 1 83 ? 10.863 -12.699 -10.267 1.00 92.00 83 LEU A C 1
ATOM 576 O O . LEU A 1 83 ? 11.750 -12.611 -11.111 1.00 92.00 83 LEU A O 1
ATOM 580 N N . GLY A 1 84 ? 10.425 -13.870 -9.798 1.00 92.69 84 GLY A N 1
ATOM 581 C CA . GLY A 1 84 ? 10.897 -15.163 -10.295 1.00 92.69 84 GLY A CA 1
ATOM 582 C C . GLY A 1 84 ? 10.495 -15.473 -11.744 1.00 92.69 84 GLY A C 1
ATOM 583 O O . GLY A 1 84 ? 11.092 -16.355 -12.351 1.00 92.69 84 GLY A O 1
ATOM 584 N N . GLN A 1 85 ? 9.506 -14.768 -12.306 1.00 92.31 85 GLN A N 1
ATOM 585 C CA . GLN A 1 85 ? 9.065 -14.923 -13.697 1.00 92.31 85 GLN A CA 1
ATOM 586 C C . GLN A 1 85 ? 9.593 -13.793 -14.588 1.00 92.31 85 GLN A C 1
ATOM 588 O O . GLN A 1 85 ? 10.262 -14.043 -15.587 1.00 92.31 85 GLN A O 1
ATOM 593 N N . SER A 1 86 ? 9.280 -12.539 -14.252 1.00 90.50 86 SER A N 1
ATOM 594 C CA . SER A 1 86 ? 9.774 -11.354 -14.951 1.00 90.50 86 SER A CA 1
ATOM 595 C C . SER A 1 86 ? 9.446 -10.076 -14.181 1.00 90.50 86 SER A C 1
ATOM 597 O O . SER A 1 86 ? 8.311 -9.845 -13.758 1.00 90.50 86 SER A O 1
ATOM 599 N N . PHE A 1 87 ? 10.434 -9.185 -14.089 1.00 86.81 87 PHE A N 1
ATOM 600 C CA . PHE A 1 87 ? 10.279 -7.864 -13.478 1.00 86.81 87 PHE A CA 1
ATOM 601 C C . PHE A 1 87 ? 9.254 -6.979 -14.208 1.00 86.81 87 PHE A C 1
ATOM 603 O O . PHE A 1 87 ? 8.696 -6.065 -13.606 1.00 86.81 87 PHE A O 1
ATOM 610 N N . ALA A 1 88 ? 8.979 -7.245 -15.490 1.00 86.44 88 ALA A N 1
ATOM 611 C CA . ALA A 1 88 ? 8.106 -6.408 -16.310 1.00 86.44 88 ALA A CA 1
ATOM 612 C C . ALA A 1 88 ? 6.636 -6.438 -15.854 1.00 86.44 88 ALA A C 1
ATOM 614 O O . ALA A 1 88 ? 5.890 -5.504 -16.130 1.00 86.44 88 ALA A O 1
ATOM 615 N N . TRP A 1 89 ? 6.219 -7.483 -15.131 1.00 86.56 89 TRP A N 1
ATOM 616 C CA . TRP A 1 89 ? 4.840 -7.635 -14.653 1.00 86.56 89 TRP A CA 1
ATOM 617 C C . TRP A 1 89 ? 4.543 -6.874 -13.356 1.00 86.56 89 TRP A C 1
ATOM 619 O O . TRP A 1 89 ? 3.376 -6.626 -13.051 1.00 86.56 89 TRP A O 1
ATOM 629 N N . LEU A 1 90 ? 5.571 -6.481 -12.596 1.00 85.25 90 LEU A N 1
ATOM 630 C CA . LEU A 1 90 ? 5.412 -5.803 -11.304 1.00 85.25 90 LEU A CA 1
ATOM 631 C C . LEU A 1 90 ? 4.563 -4.523 -11.390 1.00 85.25 90 LEU A C 1
ATOM 633 O O . LEU A 1 90 ? 3.624 -4.403 -10.595 1.00 85.25 90 LEU A O 1
ATOM 637 N N . PRO A 1 91 ? 4.823 -3.588 -12.330 1.00 83.12 91 PRO A N 1
ATOM 638 C CA . PRO A 1 91 ? 4.027 -2.368 -12.446 1.00 83.12 91 PRO A CA 1
ATOM 639 C C . PRO A 1 91 ? 2.560 -2.663 -12.766 1.00 83.12 91 PRO A C 1
ATOM 641 O O . PRO A 1 91 ? 1.670 -2.119 -12.116 1.00 83.12 91 PRO A O 1
ATOM 644 N N . THR A 1 92 ? 2.298 -3.573 -13.712 1.00 84.38 92 THR A N 1
ATOM 645 C CA . THR A 1 92 ? 0.938 -3.925 -14.143 1.00 84.38 92 THR A CA 1
ATOM 646 C C . THR A 1 92 ? 0.139 -4.571 -13.018 1.00 84.38 92 THR A C 1
ATOM 648 O O . THR A 1 92 ? -0.977 -4.138 -12.734 1.00 84.38 92 THR A O 1
ATOM 651 N N . VAL A 1 93 ? 0.705 -5.567 -12.332 1.00 89.44 93 VAL A N 1
ATOM 652 C CA . VAL A 1 93 ? 0.025 -6.231 -11.211 1.00 89.44 93 VAL A CA 1
ATOM 653 C C . VAL A 1 93 ? -0.226 -5.241 -10.071 1.00 89.44 93 VAL A C 1
ATOM 655 O O . VAL A 1 93 ? -1.336 -5.183 -9.541 1.00 89.44 93 VAL A O 1
ATOM 658 N N . SER A 1 94 ? 0.757 -4.398 -9.743 1.00 84.69 94 SER A N 1
ATOM 659 C CA . SER A 1 94 ? 0.607 -3.360 -8.712 1.00 84.69 94 SER A CA 1
ATOM 660 C C . SER A 1 94 ? -0.491 -2.352 -9.064 1.00 84.69 94 SER A C 1
ATOM 662 O O . SER A 1 94 ? -1.283 -1.982 -8.197 1.00 84.69 94 SER A O 1
ATOM 664 N N . ALA A 1 95 ? -0.587 -1.942 -10.333 1.00 83.62 95 ALA A N 1
ATOM 665 C CA . ALA A 1 95 ? -1.632 -1.040 -10.812 1.00 83.62 95 ALA A CA 1
ATOM 666 C C . ALA A 1 95 ? -3.028 -1.668 -10.695 1.00 83.62 95 ALA A C 1
ATOM 668 O O . ALA A 1 95 ? -3.958 -1.001 -10.245 1.00 83.62 95 ALA A O 1
ATOM 669 N N . ILE A 1 96 ? -3.170 -2.956 -11.030 1.00 89.38 96 ILE A N 1
ATOM 670 C CA . ILE A 1 96 ? -4.433 -3.692 -10.881 1.00 89.38 96 ILE A CA 1
ATOM 671 C C . ILE A 1 96 ? -4.860 -3.727 -9.410 1.00 89.38 96 ILE A C 1
ATOM 673 O O . ILE A 1 96 ? -5.997 -3.378 -9.102 1.00 89.38 96 ILE A O 1
ATOM 677 N N . PHE A 1 97 ? -3.963 -4.078 -8.484 1.00 88.50 97 PHE A N 1
ATOM 678 C CA . PHE A 1 97 ? -4.285 -4.074 -7.052 1.00 88.50 97 PHE A CA 1
ATOM 679 C C . PHE A 1 97 ? -4.646 -2.676 -6.541 1.00 88.50 97 PHE A C 1
ATOM 681 O O . PHE A 1 97 ? -5.639 -2.524 -5.827 1.00 88.50 97 PHE A O 1
ATOM 688 N N . ALA A 1 98 ? -3.892 -1.646 -6.933 1.00 84.88 98 ALA A N 1
ATOM 689 C CA . ALA A 1 98 ? -4.193 -0.265 -6.568 1.00 84.88 98 ALA A CA 1
ATOM 690 C C . ALA A 1 98 ? -5.576 0.173 -7.080 1.00 84.88 98 ALA A C 1
ATOM 692 O O . ALA A 1 98 ? -6.330 0.809 -6.340 1.00 84.88 98 ALA A O 1
ATOM 693 N N . LEU A 1 99 ? -5.938 -0.212 -8.309 1.00 85.06 99 LEU A N 1
ATOM 694 C CA . LEU A 1 99 ? -7.253 0.045 -8.894 1.00 85.06 99 LEU A CA 1
ATOM 695 C C . LEU A 1 99 ? -8.365 -0.693 -8.143 1.00 85.06 99 LEU A C 1
ATOM 697 O O . LEU A 1 99 ? -9.371 -0.079 -7.801 1.00 85.06 99 LEU A O 1
ATOM 701 N N . LEU A 1 100 ? -8.183 -1.981 -7.844 1.00 90.81 100 LEU A N 1
ATOM 702 C CA . LEU A 1 100 ? -9.158 -2.781 -7.098 1.00 90.81 100 LEU A CA 1
ATOM 703 C C . LEU A 1 100 ? -9.430 -2.189 -5.712 1.00 90.81 100 LEU A C 1
ATOM 705 O O . LEU A 1 100 ? -10.587 -2.051 -5.316 1.00 90.81 100 LEU A O 1
ATOM 709 N N . VAL A 1 101 ? -8.377 -1.781 -4.998 1.00 85.19 101 VAL A N 1
ATOM 710 C CA . VAL A 1 101 ? -8.510 -1.102 -3.702 1.00 85.19 101 VAL A CA 1
ATOM 711 C C . VAL A 1 101 ? -9.229 0.235 -3.865 1.00 85.19 101 VAL A C 1
ATOM 713 O O . VAL A 1 101 ? -10.142 0.527 -3.094 1.00 85.19 101 VAL A O 1
ATOM 716 N N . LEU A 1 102 ? -8.876 1.039 -4.872 1.00 84.69 102 LEU A N 1
ATOM 717 C CA . LEU A 1 102 ? -9.538 2.318 -5.127 1.00 84.69 102 LEU A CA 1
ATOM 718 C C . LEU A 1 102 ? -11.042 2.132 -5.379 1.00 84.69 102 LEU A C 1
ATOM 720 O O . LEU A 1 102 ? -11.850 2.823 -4.758 1.00 84.69 102 LEU A O 1
ATOM 724 N N . VAL A 1 103 ? -11.415 1.174 -6.231 1.00 90.62 103 VAL A N 1
ATOM 725 C CA . VAL A 1 103 ? -12.813 0.821 -6.521 1.00 90.62 103 VAL A CA 1
ATOM 726 C C . VAL A 1 103 ? -13.526 0.362 -5.254 1.00 90.62 103 VAL A C 1
ATOM 728 O O . VAL A 1 103 ? -14.607 0.864 -4.952 1.00 90.62 103 VAL A O 1
ATOM 731 N N . LEU A 1 104 ? -12.915 -0.533 -4.472 1.00 89.12 104 LEU A N 1
ATOM 732 C CA . LEU A 1 104 ? -13.492 -1.015 -3.218 1.00 89.12 104 LEU A CA 1
ATOM 733 C C . LEU A 1 104 ? -13.771 0.140 -2.253 1.00 89.12 104 LEU A C 1
ATOM 735 O O . LEU A 1 104 ? -14.861 0.212 -1.690 1.00 89.12 104 LEU A O 1
ATOM 739 N N . VAL A 1 105 ? -12.815 1.058 -2.084 1.00 85.56 105 VAL A N 1
ATOM 740 C CA . VAL A 1 105 ? -12.990 2.217 -1.204 1.00 85.56 105 VAL A CA 1
ATOM 741 C C . VAL A 1 105 ? -14.086 3.137 -1.735 1.00 85.56 105 VAL A C 1
ATOM 743 O O . VAL A 1 105 ? -14.882 3.607 -0.935 1.00 85.56 105 VAL A O 1
ATOM 746 N N . ILE A 1 106 ? -14.175 3.383 -3.046 1.00 87.56 106 ILE A N 1
ATOM 747 C CA . ILE A 1 106 ? -15.245 4.209 -3.631 1.00 87.56 106 ILE A CA 1
ATOM 748 C C . ILE A 1 106 ? -16.620 3.579 -3.382 1.00 87.56 106 ILE A C 1
ATOM 750 O O . ILE A 1 106 ? -17.523 4.267 -2.916 1.00 87.56 106 ILE A O 1
ATOM 754 N N . VAL A 1 107 ? -16.766 2.276 -3.637 1.00 92.19 107 VAL A N 1
ATOM 755 C CA . VAL A 1 107 ? -18.036 1.545 -3.488 1.00 92.19 107 VAL A CA 1
ATOM 756 C C . VAL A 1 107 ? -18.459 1.425 -2.023 1.00 92.19 107 VAL A C 1
ATOM 758 O O . VAL A 1 107 ? -19.645 1.480 -1.713 1.00 92.19 107 VAL A O 1
ATOM 761 N N . ARG A 1 108 ? -17.502 1.235 -1.109 1.00 86.81 108 ARG A N 1
ATOM 762 C CA . ARG A 1 108 ? -17.770 1.031 0.324 1.00 86.81 108 ARG A CA 1
ATOM 763 C C . ARG A 1 108 ? -17.713 2.310 1.146 1.00 86.81 108 ARG A C 1
ATOM 765 O O . ARG A 1 108 ? -17.973 2.251 2.346 1.00 86.81 108 ARG A O 1
ATOM 772 N N . ARG A 1 109 ? -17.375 3.453 0.543 1.00 78.12 109 ARG A N 1
ATOM 773 C CA . ARG A 1 109 ? -17.391 4.734 1.247 1.00 78.12 109 ARG A CA 1
ATOM 774 C C . ARG A 1 109 ? -18.828 4.998 1.701 1.00 78.12 109 ARG A C 1
ATOM 776 O O . ARG A 1 109 ? -19.701 5.095 0.838 1.00 78.12 109 ARG A O 1
ATOM 783 N N . PRO A 1 110 ? -19.092 5.150 3.011 1.00 68.12 110 PRO A N 1
ATOM 784 C CA . PRO A 1 110 ? -20.401 5.584 3.465 1.00 68.12 110 PRO A CA 1
ATOM 785 C C . PRO A 1 110 ? -20.673 6.936 2.811 1.00 68.12 110 PRO A C 1
ATOM 787 O O . PRO A 1 110 ? -19.927 7.897 3.024 1.00 68.12 110 PRO A O 1
ATOM 790 N N . THR A 1 111 ? -21.683 7.003 1.948 1.00 59.50 111 THR A N 1
ATOM 791 C CA . THR A 1 111 ? -22.174 8.284 1.459 1.00 59.50 111 THR A CA 1
ATOM 792 C C . THR A 1 111 ? -22.838 8.919 2.666 1.00 59.50 111 THR A C 1
ATOM 794 O O . THR A 1 111 ? -23.889 8.466 3.103 1.00 59.50 111 THR A O 1
ATOM 797 N N . SER A 1 112 ? -22.183 9.894 3.288 1.00 54.56 112 SER A N 1
ATOM 798 C CA . SER A 1 112 ? -22.801 10.702 4.329 1.00 54.56 112 SER A CA 1
ATOM 799 C C . SER A 1 112 ? -23.894 11.547 3.674 1.00 54.56 112 SER A C 1
ATOM 801 O O . SER A 1 112 ? -23.681 12.716 3.362 1.00 54.56 112 SER A O 1
ATOM 803 N N . THR A 1 113 ? -25.052 10.948 3.408 1.00 48.66 113 THR A N 1
ATOM 804 C CA . THR A 1 113 ? -26.316 11.668 3.285 1.00 48.66 113 THR A CA 1
ATOM 805 C C . THR A 1 113 ? -26.687 12.108 4.691 1.00 48.66 113 THR A C 1
ATOM 807 O O . THR A 1 113 ? -27.432 11.429 5.391 1.00 48.66 113 THR A O 1
ATOM 810 N N . ILE A 1 114 ? -26.065 13.197 5.138 1.00 46.97 114 ILE A N 1
ATOM 811 C CA . ILE A 1 114 ? -26.543 13.958 6.286 1.00 46.97 114 ILE A CA 1
ATOM 812 C C . ILE A 1 114 ? -27.529 14.970 5.696 1.00 46.97 114 ILE A C 1
ATOM 814 O O . ILE A 1 114 ? -27.106 15.933 5.055 1.00 46.97 114 ILE A O 1
ATOM 818 N N . PHE A 1 115 ? -28.820 14.671 5.838 1.00 41.59 115 PHE A N 1
ATOM 819 C CA . PHE A 1 115 ? -29.881 15.671 5.943 1.00 41.59 115 PHE A CA 1
ATOM 820 C C . PHE A 1 115 ? -30.167 15.874 7.429 1.00 41.59 115 PHE A C 1
ATOM 822 O O . PHE A 1 115 ? -30.099 14.860 8.165 1.00 41.59 115 PHE A O 1
#

pLDDT: mean 83.26, std 10.21, range [41.59, 95.62]

Radius of gyration: 17.16 Å; chains: 1; bounding box: 47×31×48 Å

InterPro domains:
  IPR036259 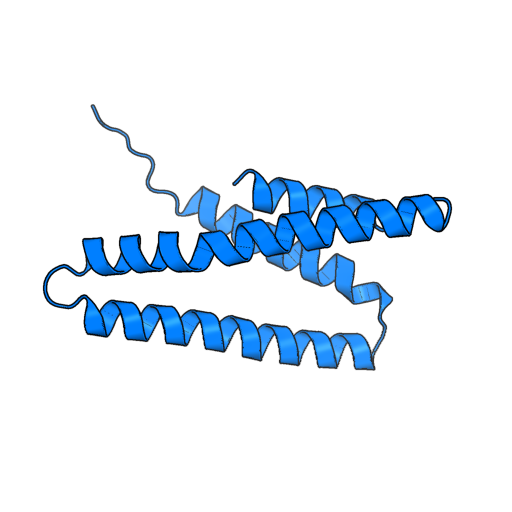MFS transporter superfamily [G3DSA:1.20.1250.20] (1-113)
  IPR036259 MFS transporter superfamily [SSF103473] (4-110)

Sequence (115 aa):
MSTFTAGLVILALTPIPAPAIVTLVLAAIAVTAWGVAFAATGPVFQTGVMRIAERDADRASAVYVTGVQIGIASGSALGALILGQSFAWLPTVSAIFALLVLVLVIVRRPTSTIF

Foldseek 3Di:
DVLLVVLLVLLVCVVPDDPPVVNVVSVVVNVVSVVVVVVVCLVVVLVVQLVVCPVCSVVSSVVVVVVVVCVVVVVVVVVVVCVVPPPVCVSVVVSVVSVVVVVVCVVPPPPPPDD